Protein AF-A0A4R5VJQ1-F1 (afdb_monomer_lite)

Foldseek 3Di:
DDPVVVVVVVVVVVVVVVVVVVVVVVVVVLVVLLVVQLQVVQVVVVFGFPDKDWDFPVPDPPQTFIWIWTATPVRWIWTFTADPSSHTPDIHIDD

Structure (mmCIF, N/CA/C/O backbone):
data_AF-A0A4R5VJQ1-F1
#
_entry.id   AF-A0A4R5VJQ1-F1
#
loop_
_atom_site.group_PDB
_atom_site.id
_atom_site.type_symbol
_atom_site.label_atom_id
_atom_site.label_alt_id
_atom_site.label_comp_id
_atom_site.label_asym_id
_atom_site.label_entity_id
_atom_site.label_seq_id
_atom_site.pdbx_PDB_ins_code
_atom_site.Cartn_x
_atom_site.Cartn_y
_atom_site.Cartn_z
_atom_site.occupancy
_atom_site.B_iso_or_equiv
_atom_site.auth_seq_id
_atom_site.auth_comp_id
_atom_site.auth_asym_id
_atom_site.auth_atom_id
_atom_site.pdbx_PDB_model_num
ATOM 1 N N . MET A 1 1 ? 37.345 9.249 -33.819 1.00 54.19 1 MET A N 1
ATOM 2 C CA . MET A 1 1 ? 35.972 8.700 -33.703 1.00 54.19 1 MET A CA 1
ATOM 3 C C . MET A 1 1 ? 35.038 9.537 -34.581 1.00 54.19 1 MET A C 1
ATOM 5 O O . MET A 1 1 ? 34.965 10.742 -34.368 1.00 54.19 1 MET A O 1
ATOM 9 N N . SER A 1 2 ? 34.432 8.952 -35.624 1.00 56.25 2 SER A N 1
ATOM 10 C CA . SER A 1 2 ? 33.648 9.683 -36.644 1.00 56.25 2 SER A CA 1
ATOM 11 C C . SER A 1 2 ? 32.423 10.401 -36.046 1.00 56.25 2 SER A C 1
ATOM 13 O O . SER A 1 2 ? 31.826 9.910 -35.088 1.00 56.25 2 SER A O 1
ATOM 15 N N . LYS A 1 3 ? 32.022 11.552 -36.614 1.00 58.25 3 LYS A N 1
ATOM 16 C CA . LYS A 1 3 ? 30.867 12.366 -36.165 1.00 58.25 3 LYS A CA 1
ATOM 17 C C . LYS A 1 3 ? 29.554 11.561 -36.089 1.00 58.25 3 LYS A C 1
ATOM 19 O O . LYS A 1 3 ? 28.707 11.872 -35.253 1.00 58.25 3 LYS A O 1
ATOM 24 N N . ALA A 1 4 ? 29.411 10.510 -36.901 1.00 60.88 4 ALA A N 1
ATOM 25 C CA . ALA A 1 4 ? 28.270 9.591 -36.877 1.00 60.88 4 ALA A CA 1
ATOM 26 C C . ALA A 1 4 ? 28.203 8.742 -35.589 1.00 60.88 4 ALA A C 1
ATOM 28 O O . ALA A 1 4 ? 27.130 8.609 -35.002 1.00 60.88 4 ALA A O 1
ATOM 29 N N . ASN A 1 5 ? 29.348 8.274 -35.074 1.00 61.69 5 ASN A N 1
ATOM 30 C CA . ASN A 1 5 ? 29.407 7.498 -33.825 1.00 61.69 5 ASN A CA 1
ATOM 31 C C . ASN A 1 5 ? 29.052 8.343 -32.595 1.00 61.69 5 ASN A C 1
ATOM 33 O O . ASN A 1 5 ? 28.469 7.822 -31.650 1.00 61.69 5 ASN A O 1
ATOM 37 N N . LYS A 1 6 ? 29.346 9.652 -32.608 1.00 61.44 6 LYS A N 1
ATOM 38 C CA . LYS A 1 6 ? 28.922 10.562 -31.530 1.00 61.44 6 LYS A CA 1
ATOM 39 C C . LYS A 1 6 ? 27.398 10.704 -31.477 1.00 61.44 6 LYS A C 1
ATOM 41 O O . LYS A 1 6 ? 26.832 10.591 -30.399 1.00 61.44 6 LYS A O 1
ATOM 46 N N . LYS A 1 7 ? 26.725 10.899 -32.620 1.00 63.72 7 LYS A N 1
ATOM 47 C CA . LYS A 1 7 ? 25.251 10.998 -32.674 1.00 63.72 7 LYS A CA 1
ATOM 48 C C . LYS A 1 7 ? 24.558 9.699 -32.246 1.00 63.72 7 LYS A C 1
ATOM 50 O O . LYS A 1 7 ? 23.605 9.767 -31.478 1.00 63.72 7 LYS A O 1
ATOM 55 N N . GLY A 1 8 ? 25.058 8.541 -32.687 1.00 70.94 8 GLY A N 1
ATOM 56 C CA . GLY A 1 8 ? 24.526 7.237 -32.270 1.00 70.94 8 GLY A CA 1
ATOM 57 C C . GLY A 1 8 ? 24.667 6.987 -30.765 1.00 70.94 8 GLY A C 1
ATOM 58 O O . GLY A 1 8 ? 23.744 6.484 -30.133 1.00 70.94 8 GLY A O 1
ATOM 59 N N . TRP A 1 9 ? 25.781 7.419 -30.167 1.00 74.81 9 TRP A N 1
ATOM 60 C CA . TRP A 1 9 ? 25.994 7.309 -28.725 1.00 74.81 9 TRP A CA 1
ATOM 61 C C . TRP A 1 9 ? 25.075 8.235 -27.917 1.00 74.81 9 TRP A C 1
ATOM 63 O O . TRP A 1 9 ? 24.472 7.787 -26.948 1.00 74.81 9 TRP A O 1
ATOM 73 N N . TYR A 1 10 ? 24.878 9.488 -28.347 1.00 78.69 10 TYR A N 1
ATOM 74 C CA . TYR A 1 10 ? 23.911 10.387 -27.702 1.00 78.69 10 TYR A CA 1
ATOM 75 C C . TYR A 1 10 ? 22.472 9.869 -27.795 1.00 78.69 10 TYR A C 1
ATOM 77 O O . TYR A 1 10 ? 21.724 9.981 -26.828 1.00 78.69 10 TYR A O 1
ATOM 85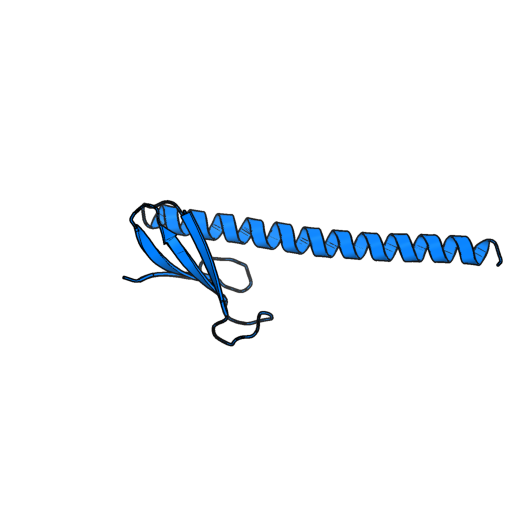 N N . PHE A 1 11 ? 22.093 9.269 -28.928 1.00 81.50 11 PHE A N 1
ATOM 86 C CA . PHE A 1 11 ? 20.783 8.638 -29.078 1.00 81.50 11 PHE A CA 1
ATOM 87 C C . PHE A 1 11 ? 20.621 7.442 -28.131 1.00 81.50 11 PHE A C 1
ATOM 89 O O . PHE A 1 11 ? 19.623 7.355 -27.424 1.00 81.50 11 PHE A O 1
ATOM 96 N N . LEU A 1 12 ? 21.629 6.567 -28.048 1.00 81.81 12 LEU A N 1
ATOM 97 C CA . LEU A 1 12 ? 21.618 5.430 -27.127 1.00 81.81 12 LEU A CA 1
ATOM 98 C C . LEU A 1 12 ? 21.483 5.882 -25.664 1.00 81.81 12 LEU A C 1
ATOM 100 O O . LEU A 1 12 ? 20.659 5.344 -24.931 1.00 81.81 12 LEU A O 1
ATOM 104 N N . VAL A 1 13 ? 22.246 6.899 -25.251 1.00 83.94 13 VAL A N 1
ATOM 105 C CA . VAL A 1 13 ? 22.161 7.466 -23.896 1.00 83.94 13 VAL A CA 1
ATOM 106 C C . VAL A 1 13 ? 20.770 8.047 -23.630 1.00 83.94 13 VAL A C 1
ATOM 108 O O . VAL A 1 13 ? 20.199 7.782 -22.575 1.00 83.94 13 VAL A O 1
ATOM 111 N N . ALA A 1 14 ? 20.187 8.778 -24.584 1.00 83.75 14 ALA A N 1
ATOM 112 C CA . ALA A 1 14 ? 18.841 9.329 -24.440 1.00 83.75 14 ALA A CA 1
ATOM 113 C C . ALA A 1 14 ? 17.772 8.233 -24.279 1.00 83.75 14 ALA A C 1
ATOM 115 O O . ALA A 1 14 ? 16.898 8.354 -23.422 1.00 83.75 14 ALA A O 1
ATOM 116 N N . VAL A 1 15 ? 17.869 7.140 -25.046 1.00 86.38 15 VAL A N 1
ATOM 117 C CA . VAL A 1 15 ? 16.957 5.989 -24.934 1.00 86.38 15 VAL A CA 1
ATOM 118 C C . VAL A 1 15 ? 17.088 5.314 -23.570 1.00 86.38 15 VAL A C 1
ATOM 120 O O . VAL A 1 15 ? 16.079 5.060 -22.917 1.00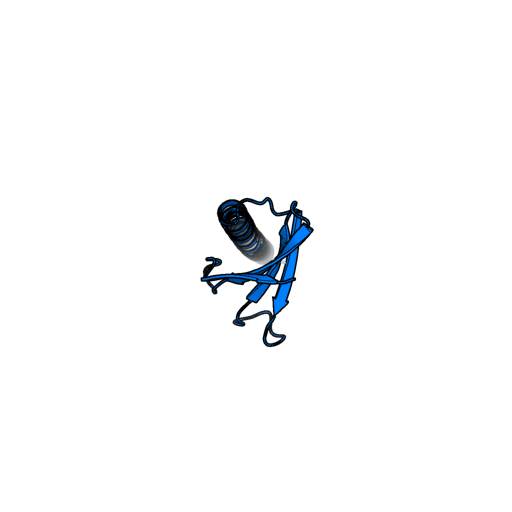 86.38 15 VAL A O 1
ATOM 123 N N . VAL A 1 16 ? 18.312 5.069 -23.095 1.00 86.19 16 VAL A N 1
ATOM 124 C CA . VAL A 1 16 ? 18.543 4.455 -21.776 1.00 86.19 16 VAL A CA 1
ATOM 125 C C . VAL A 1 16 ? 17.976 5.327 -20.654 1.00 86.19 16 VAL A C 1
ATOM 127 O O . VAL A 1 16 ? 17.288 4.820 -19.770 1.00 86.19 16 VAL A O 1
ATOM 130 N N . VAL A 1 17 ? 18.201 6.642 -20.706 1.00 87.94 17 VAL A N 1
ATOM 131 C CA . VAL A 1 17 ? 17.649 7.583 -19.721 1.00 87.94 17 VAL A CA 1
ATOM 132 C C . VAL A 1 17 ? 16.120 7.572 -19.746 1.00 87.94 17 VAL A C 1
ATOM 134 O O . VAL A 1 17 ? 15.501 7.500 -18.687 1.00 87.94 17 VAL A O 1
ATOM 137 N N . ALA A 1 18 ? 15.501 7.579 -20.929 1.00 85.06 18 ALA A N 1
ATOM 138 C CA . ALA A 1 18 ? 14.046 7.517 -21.057 1.00 85.06 18 ALA A CA 1
ATOM 139 C C . ALA A 1 18 ? 13.464 6.228 -20.452 1.00 85.06 18 ALA A C 1
ATOM 141 O O . ALA A 1 18 ? 12.457 6.284 -19.749 1.00 85.06 18 ALA A O 1
ATOM 142 N N . VAL A 1 19 ? 14.124 5.082 -20.658 1.00 85.00 19 VAL A N 1
ATOM 143 C CA . VAL A 1 19 ? 13.716 3.800 -20.061 1.00 85.00 19 VAL A CA 1
ATOM 144 C C . VAL A 1 19 ? 13.827 3.838 -18.536 1.00 85.00 19 VAL A C 1
ATOM 146 O O . VAL A 1 19 ? 12.893 3.428 -17.851 1.00 85.00 19 VAL A O 1
ATOM 149 N N . ILE A 1 20 ? 14.919 4.375 -17.983 1.00 80.38 20 ILE A N 1
ATOM 150 C CA . ILE A 1 20 ? 15.089 4.505 -16.526 1.00 80.38 20 ILE A CA 1
ATOM 151 C C . ILE A 1 20 ? 13.999 5.404 -15.928 1.00 80.38 20 ILE A C 1
ATOM 153 O O . ILE A 1 20 ? 13.399 5.044 -14.914 1.00 80.38 20 ILE A O 1
ATOM 157 N N . ILE A 1 21 ? 13.710 6.545 -16.563 1.00 81.12 21 ILE A N 1
ATOM 158 C CA . ILE A 1 21 ? 12.642 7.455 -16.129 1.00 81.12 21 ILE A CA 1
ATOM 159 C C . ILE A 1 21 ? 11.288 6.746 -16.181 1.00 81.12 21 ILE A C 1
ATOM 161 O O . ILE A 1 21 ? 10.532 6.824 -15.216 1.00 81.12 21 ILE A O 1
ATOM 165 N N . PHE A 1 22 ? 10.994 6.021 -17.262 1.00 76.31 22 PHE A N 1
ATOM 166 C CA . PHE A 1 22 ? 9.742 5.283 -17.414 1.00 76.31 22 PHE A CA 1
ATOM 167 C C . PHE A 1 22 ? 9.563 4.223 -16.320 1.00 76.31 22 PHE A C 1
ATOM 169 O O . PHE A 1 22 ? 8.517 4.177 -15.678 1.00 76.31 22 PHE A O 1
ATOM 176 N N . ILE A 1 23 ? 10.597 3.424 -16.042 1.00 75.31 23 ILE A N 1
ATOM 177 C CA . ILE A 1 23 ? 10.572 2.415 -14.972 1.00 75.31 23 ILE A CA 1
ATOM 178 C C . ILE A 1 23 ? 10.387 3.083 -13.603 1.00 75.31 23 ILE A C 1
ATOM 180 O O . ILE A 1 23 ? 9.573 2.633 -12.795 1.00 75.31 23 ILE A O 1
ATOM 184 N N . GLY A 1 24 ? 11.109 4.175 -13.339 1.00 69.38 24 GLY A N 1
ATOM 185 C CA . GLY A 1 24 ? 10.982 4.936 -12.096 1.00 69.38 24 GLY A CA 1
ATOM 186 C C . GLY A 1 24 ? 9.571 5.495 -11.898 1.00 69.38 24 GLY A C 1
ATOM 187 O O . GLY A 1 24 ? 8.993 5.348 -10.822 1.00 69.38 24 GLY A O 1
ATOM 188 N N . PHE A 1 25 ? 8.990 6.074 -12.950 1.00 67.50 25 PHE A N 1
ATOM 189 C CA . PHE A 1 25 ? 7.644 6.638 -12.921 1.00 67.50 25 PHE A CA 1
ATOM 190 C C . PHE A 1 25 ? 6.571 5.555 -12.779 1.00 67.50 25 PHE A C 1
ATOM 192 O O . PHE A 1 25 ? 5.648 5.709 -11.984 1.00 67.50 25 PHE A O 1
ATOM 199 N N . SER A 1 26 ? 6.732 4.426 -13.474 1.00 66.50 26 SER A N 1
ATOM 200 C CA . SER A 1 26 ? 5.846 3.268 -13.344 1.00 66.50 26 SER A CA 1
ATOM 201 C C . SER A 1 26 ? 5.841 2.742 -11.909 1.00 66.50 26 SER A C 1
ATOM 203 O O . SER A 1 26 ? 4.774 2.568 -11.330 1.00 66.50 26 SER A O 1
ATOM 205 N N . ASN A 1 27 ? 7.014 2.567 -11.292 1.00 72.50 27 ASN A N 1
ATOM 206 C CA . ASN A 1 27 ? 7.113 2.150 -9.890 1.00 72.50 27 ASN A CA 1
ATOM 207 C C . ASN A 1 27 ? 6.488 3.172 -8.929 1.00 72.50 27 ASN A C 1
ATOM 209 O O . ASN A 1 27 ? 5.852 2.790 -7.946 1.00 72.50 27 ASN A O 1
ATOM 213 N N . TYR A 1 28 ? 6.652 4.468 -9.207 1.00 68.69 28 TYR A N 1
ATOM 214 C CA . TYR A 1 28 ? 6.068 5.533 -8.397 1.00 68.69 28 TYR A CA 1
ATOM 215 C C . TYR A 1 28 ? 4.534 5.538 -8.455 1.00 68.69 28 TYR A C 1
ATOM 217 O O . TYR A 1 28 ? 3.895 5.512 -7.405 1.00 68.69 28 TYR A O 1
ATOM 225 N N . ILE A 1 29 ? 3.941 5.505 -9.656 1.00 68.69 29 ILE A N 1
ATOM 226 C CA . ILE A 1 29 ? 2.480 5.423 -9.836 1.00 68.69 29 ILE A CA 1
ATOM 227 C C . ILE A 1 29 ? 1.929 4.180 -9.142 1.00 68.69 29 ILE A C 1
ATOM 229 O O . ILE A 1 29 ? 0.921 4.255 -8.436 1.00 68.69 29 ILE A O 1
ATOM 233 N N . ASN A 1 30 ? 2.613 3.049 -9.310 1.00 69.81 30 ASN A N 1
ATOM 234 C CA . ASN A 1 30 ? 2.182 1.784 -8.737 1.00 69.81 30 ASN A CA 1
ATOM 235 C C . ASN A 1 30 ? 2.143 1.849 -7.201 1.00 69.81 30 ASN A C 1
ATOM 237 O O . ASN A 1 30 ? 1.176 1.437 -6.563 1.00 69.81 30 ASN A O 1
ATOM 241 N N . ARG A 1 31 ? 3.162 2.470 -6.594 1.00 72.88 31 ARG A N 1
ATOM 242 C CA . ARG A 1 31 ? 3.224 2.674 -5.144 1.00 72.88 31 ARG A CA 1
ATOM 243 C C . ARG A 1 31 ? 2.177 3.667 -4.634 1.00 72.88 31 ARG A C 1
ATOM 245 O O . ARG A 1 31 ? 1.615 3.431 -3.568 1.00 72.88 31 ARG A O 1
ATOM 252 N N . SER A 1 32 ? 1.909 4.750 -5.362 1.00 75.38 32 SER A N 1
ATOM 253 C CA . SER A 1 32 ? 0.879 5.725 -4.976 1.00 75.38 32 SER A CA 1
ATOM 254 C C . SER A 1 32 ? -0.527 5.121 -5.019 1.00 75.38 32 SER A C 1
ATOM 256 O O . SER A 1 32 ? -1.297 5.311 -4.083 1.00 75.38 32 SER A O 1
ATOM 258 N N . THR A 1 33 ? -0.835 4.337 -6.055 1.00 78.00 33 THR A N 1
ATOM 259 C CA . THR A 1 33 ? -2.141 3.664 -6.207 1.00 78.00 33 THR A CA 1
ATOM 260 C C . THR A 1 33 ? -2.393 2.668 -5.074 1.00 78.00 33 THR A C 1
ATOM 262 O O . THR A 1 33 ? -3.486 2.601 -4.509 1.00 78.00 33 THR A O 1
ATOM 265 N N . LEU A 1 34 ? -1.351 1.933 -4.684 1.00 80.62 34 LEU A N 1
ATOM 266 C CA . LEU A 1 34 ? -1.385 1.052 -3.526 1.00 80.62 34 LEU A CA 1
ATOM 267 C C . LEU A 1 34 ? -1.620 1.823 -2.216 1.00 80.62 34 LEU A C 1
ATOM 269 O O . LEU A 1 34 ? -2.461 1.417 -1.419 1.00 80.62 34 LEU A O 1
ATOM 273 N N . ASP A 1 35 ? -0.896 2.923 -1.977 1.00 84.38 35 ASP A N 1
ATOM 274 C CA . ASP A 1 35 ? -1.041 3.718 -0.745 1.00 84.38 35 ASP A CA 1
ATOM 275 C C . ASP A 1 35 ? -2.464 4.273 -0.593 1.00 84.38 35 ASP A C 1
ATOM 277 O O . ASP A 1 35 ? -3.054 4.210 0.489 1.00 84.38 35 ASP A O 1
ATOM 281 N N . GLU A 1 36 ? -3.045 4.748 -1.695 1.00 84.81 36 GLU A N 1
ATOM 282 C CA . GLU A 1 36 ? -4.430 5.215 -1.761 1.00 84.81 36 GLU A CA 1
ATOM 283 C C . GLU A 1 36 ? -5.417 4.091 -1.413 1.00 84.81 36 GLU A C 1
ATOM 285 O O . GLU A 1 36 ? -6.281 4.267 -0.550 1.00 84.81 36 GLU A O 1
ATOM 290 N N . SER A 1 37 ? -5.223 2.908 -1.998 1.00 84.38 37 SER A N 1
ATOM 291 C CA . SER A 1 37 ? -6.069 1.733 -1.769 1.00 84.38 37 SER A CA 1
ATOM 292 C C . SER A 1 37 ? -6.011 1.249 -0.313 1.00 84.38 37 SER A C 1
ATOM 294 O O . SER A 1 37 ? -7.049 1.011 0.309 1.00 84.38 37 SER A O 1
ATOM 296 N N . LEU A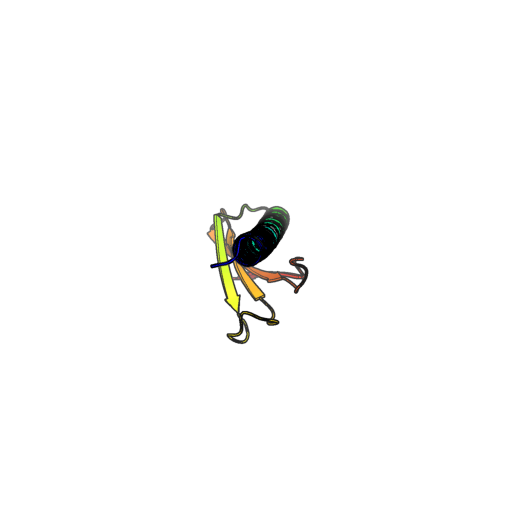 1 38 ? -4.815 1.191 0.288 1.00 86.19 38 LEU A N 1
ATOM 297 C CA . LEU A 1 38 ? -4.645 0.848 1.707 1.00 86.19 38 LEU A CA 1
ATOM 298 C C . LEU A 1 38 ? -5.286 1.898 2.623 1.00 86.19 38 LEU A C 1
ATOM 300 O O . LEU A 1 38 ? -5.952 1.557 3.605 1.00 86.19 38 LEU A O 1
ATOM 304 N N . ARG A 1 39 ? -5.128 3.189 2.306 1.00 88.25 39 ARG A N 1
ATOM 305 C CA . ARG A 1 39 ? -5.772 4.278 3.055 1.00 88.25 39 ARG A CA 1
ATOM 306 C C . ARG A 1 39 ? -7.287 4.197 2.989 1.00 88.25 39 ARG A C 1
ATOM 308 O O . ARG A 1 39 ? -7.935 4.437 4.009 1.00 88.25 39 ARG A O 1
ATOM 315 N N . GLN A 1 40 ? -7.841 3.891 1.821 1.00 88.00 40 GLN A N 1
ATOM 316 C CA . GLN A 1 40 ? -9.277 3.748 1.634 1.00 88.00 40 GLN A CA 1
ATOM 317 C C . GLN A 1 40 ? -9.816 2.560 2.435 1.00 88.00 40 GLN A C 1
ATOM 319 O O . GLN A 1 40 ? -10.718 2.750 3.245 1.00 88.00 40 GLN A O 1
ATOM 324 N N . ALA A 1 41 ? -9.176 1.391 2.352 1.00 86.56 41 ALA A N 1
ATOM 325 C CA . ALA A 1 41 ? -9.571 0.232 3.151 1.00 86.56 41 ALA A CA 1
ATOM 326 C C . ALA A 1 41 ? -9.524 0.506 4.664 1.00 86.56 41 ALA A C 1
ATOM 328 O O . ALA A 1 41 ? -10.411 0.086 5.406 1.00 86.56 41 ALA A O 1
ATOM 329 N N . MET A 1 42 ? -8.529 1.257 5.144 1.00 88.56 42 MET A N 1
ATOM 330 C CA . MET A 1 42 ? -8.466 1.646 6.557 1.00 88.56 42 MET A CA 1
ATOM 331 C C . MET A 1 42 ? -9.580 2.621 6.950 1.00 88.56 42 MET A C 1
ATOM 333 O O . MET A 1 42 ? -10.154 2.476 8.035 1.00 88.56 42 MET A O 1
ATOM 337 N N . LYS A 1 43 ? -9.928 3.571 6.070 1.00 89.88 43 LYS A N 1
ATOM 338 C CA . LYS A 1 43 ? -11.081 4.462 6.270 1.00 89.88 43 LYS A CA 1
ATOM 339 C C . LYS A 1 43 ? -12.387 3.675 6.346 1.00 89.88 43 LYS A C 1
ATOM 341 O O . LYS A 1 43 ? -13.181 3.956 7.240 1.00 89.88 43 LYS A O 1
ATOM 346 N N . ASP A 1 44 ? -12.569 2.665 5.498 1.00 87.75 44 ASP A N 1
ATOM 347 C CA . ASP A 1 44 ? -13.754 1.795 5.510 1.00 87.75 44 ASP A CA 1
ATOM 348 C C . ASP A 1 44 ? -13.859 0.988 6.815 1.00 87.75 44 ASP A C 1
ATOM 350 O O . ASP A 1 44 ? -14.952 0.696 7.297 1.00 87.75 44 ASP A O 1
ATOM 354 N N . LYS A 1 45 ? -12.722 0.687 7.459 1.00 85.56 45 LYS A N 1
ATOM 355 C CA . LYS A 1 45 ? -12.662 0.103 8.813 1.00 85.56 45 LYS A CA 1
ATOM 356 C C . LYS A 1 45 ? -12.815 1.132 9.943 1.00 85.56 45 LYS A C 1
ATOM 358 O O . LYS A 1 45 ? -12.661 0.775 11.113 1.00 85.56 45 LYS A O 1
ATOM 363 N N . GLY A 1 46 ? -13.097 2.396 9.626 1.00 88.75 46 GLY A N 1
ATOM 364 C CA . GLY A 1 46 ? -13.295 3.470 10.601 1.00 88.75 46 GLY A CA 1
ATOM 365 C C . GLY A 1 46 ? -12.006 3.940 11.279 1.00 88.75 46 GLY A C 1
ATOM 366 O O . GLY A 1 46 ? -12.041 4.442 12.402 1.00 88.75 46 GLY A O 1
ATOM 367 N N . THR A 1 47 ? -10.846 3.759 10.643 1.00 91.25 47 THR A N 1
ATOM 368 C CA . THR A 1 47 ? -9.553 4.172 11.200 1.00 91.25 47 THR A CA 1
ATOM 369 C C . THR A 1 47 ? -8.658 4.823 10.141 1.00 91.25 47 THR A C 1
ATOM 371 O O . THR A 1 47 ? -9.017 4.940 8.974 1.00 91.25 47 THR A O 1
ATOM 374 N N . LYS A 1 48 ? -7.491 5.328 10.546 1.00 90.31 48 LYS A N 1
ATOM 375 C CA . LYS A 1 48 ? -6.489 5.887 9.632 1.00 90.31 48 LYS A CA 1
ATOM 376 C C . LYS A 1 48 ? -5.251 5.006 9.645 1.00 90.31 48 LYS A C 1
ATOM 378 O O . LYS A 1 48 ? -4.841 4.535 10.701 1.00 90.31 48 LYS A O 1
ATOM 383 N N . MET A 1 49 ? -4.647 4.815 8.478 1.00 90.12 49 MET A N 1
ATOM 384 C CA . MET A 1 49 ? -3.350 4.155 8.356 1.00 90.12 49 MET A CA 1
ATOM 385 C C . MET A 1 49 ? -2.250 5.019 8.988 1.00 90.12 49 MET A C 1
ATOM 387 O O . MET A 1 49 ? -2.124 6.194 8.643 1.00 90.12 49 MET A O 1
ATOM 391 N N . ILE A 1 50 ? -1.451 4.433 9.882 1.00 89.44 50 ILE A N 1
ATOM 392 C CA . ILE A 1 50 ? -0.202 5.022 10.394 1.00 89.44 50 ILE A CA 1
ATOM 393 C C . ILE A 1 50 ? 0.972 4.557 9.537 1.00 89.44 50 ILE A C 1
ATOM 395 O O . ILE A 1 50 ? 1.796 5.355 9.103 1.00 89.44 50 ILE A O 1
ATOM 399 N N . SER A 1 51 ? 1.054 3.249 9.326 1.00 86.88 51 SER A N 1
ATOM 400 C CA . SER A 1 51 ? 2.133 2.604 8.594 1.00 86.88 51 SER A CA 1
ATOM 401 C C . SER A 1 51 ? 1.634 1.302 7.992 1.00 86.88 51 SER A C 1
ATOM 403 O O . SER A 1 51 ? 0.642 0.731 8.454 1.00 86.88 51 SER A O 1
ATOM 405 N N . TYR A 1 52 ? 2.347 0.819 6.982 1.00 87.56 52 TYR A N 1
ATOM 406 C CA . TYR A 1 52 ? 2.163 -0.520 6.453 1.00 87.56 52 TYR A CA 1
ATOM 407 C C . TYR A 1 52 ? 3.510 -1.218 6.288 1.00 87.56 52 TYR A C 1
ATOM 409 O O . TYR A 1 52 ? 4.562 -0.582 6.211 1.00 8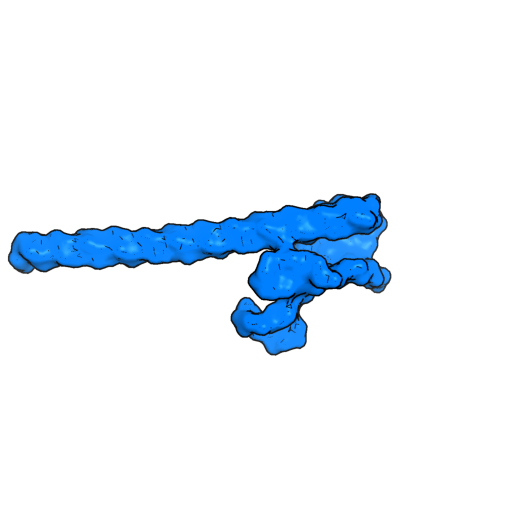7.56 52 TYR A O 1
ATOM 417 N N . SER A 1 53 ? 3.483 -2.541 6.256 1.00 84.19 53 SER A N 1
ATOM 418 C CA . SER A 1 53 ? 4.632 -3.391 5.968 1.00 84.19 53 SER A CA 1
ATOM 419 C C . SER A 1 53 ? 4.227 -4.424 4.930 1.00 84.19 53 SER A C 1
ATOM 421 O O . SER A 1 53 ? 3.153 -5.013 5.030 1.00 84.19 53 SER A O 1
ATOM 423 N N . LEU A 1 54 ? 5.073 -4.605 3.920 1.00 81.62 54 LEU A N 1
ATOM 424 C CA . LEU A 1 54 ? 4.848 -5.572 2.855 1.00 81.62 54 LEU A CA 1
ATOM 425 C C . LEU A 1 54 ? 5.437 -6.925 3.250 1.00 81.62 54 LEU A C 1
ATOM 427 O O . LEU A 1 54 ? 6.608 -7.010 3.616 1.00 81.62 54 LEU A O 1
ATOM 431 N N . TYR A 1 55 ? 4.636 -7.970 3.103 1.00 70.94 55 TYR A N 1
ATOM 432 C CA . TYR A 1 55 ? 5.024 -9.357 3.278 1.00 70.94 55 TYR A CA 1
ATOM 433 C C . TYR A 1 55 ? 4.701 -10.115 1.995 1.00 70.94 55 TYR A C 1
ATOM 435 O O . TYR A 1 55 ? 3.585 -10.061 1.486 1.00 70.94 55 TYR A O 1
ATOM 443 N N . SER A 1 56 ? 5.686 -10.827 1.454 1.00 66.12 56 SER A N 1
ATOM 444 C CA . SER A 1 56 ? 5.434 -11.769 0.365 1.00 66.12 56 SER A CA 1
ATOM 445 C C . SER A 1 56 ? 5.039 -13.113 0.964 1.00 66.12 56 SER A C 1
ATOM 447 O O . SER A 1 56 ? 5.803 -13.686 1.743 1.00 66.12 56 SER A O 1
ATOM 449 N N . LYS A 1 57 ? 3.866 -13.632 0.585 1.00 59.06 57 LYS A N 1
ATOM 450 C CA . LYS A 1 57 ? 3.376 -14.944 1.039 1.00 59.06 57 LYS A CA 1
ATOM 451 C C . LYS A 1 57 ? 4.280 -16.094 0.574 1.00 59.06 57 LYS A C 1
ATOM 453 O O . LYS A 1 57 ? 4.333 -17.132 1.224 1.00 59.06 57 LYS A O 1
ATOM 458 N N . THR A 1 58 ? 5.009 -15.904 -0.527 1.00 57.09 58 THR A N 1
ATOM 459 C CA . THR A 1 58 ? 5.870 -16.921 -1.159 1.00 57.09 58 THR A CA 1
ATOM 460 C C . THR A 1 58 ? 7.353 -16.541 -1.201 1.00 57.09 58 THR A C 1
ATOM 462 O O . THR A 1 58 ? 8.150 -17.257 -1.799 1.00 57.09 58 THR A O 1
ATOM 465 N N . GLY A 1 59 ? 7.755 -15.421 -0.591 1.00 53.22 59 GLY A N 1
ATOM 466 C CA . GLY A 1 59 ? 9.139 -14.929 -0.615 1.00 53.22 59 GLY A CA 1
ATOM 467 C C . GLY A 1 59 ? 9.602 -14.354 -1.964 1.00 53.22 59 GLY A C 1
ATOM 468 O O . GLY A 1 59 ? 10.702 -13.813 -2.045 1.00 53.22 59 GLY A O 1
ATOM 469 N N . SER A 1 60 ? 8.769 -14.414 -3.010 1.00 46.09 60 SER A N 1
ATOM 470 C CA . SER A 1 60 ? 9.019 -13.759 -4.299 1.00 46.09 60 SER A CA 1
ATOM 471 C C . SER A 1 60 ? 8.313 -12.405 -4.347 1.00 46.09 60 SER A C 1
ATOM 473 O O . SER A 1 60 ? 7.140 -12.299 -4.002 1.00 46.09 60 SER A O 1
ATOM 475 N N . LEU A 1 61 ? 9.012 -11.355 -4.776 1.00 54.50 61 LEU A N 1
ATOM 476 C CA . LEU A 1 61 ? 8.428 -10.021 -4.998 1.00 54.50 61 LEU A CA 1
ATOM 477 C C . LEU A 1 61 ? 7.828 -9.870 -6.406 1.00 54.50 61 LEU A C 1
ATOM 479 O O . LEU A 1 61 ? 7.270 -8.827 -6.731 1.00 54.50 61 LEU A O 1
ATOM 483 N N . ILE A 1 62 ? 7.952 -10.901 -7.245 1.00 47.47 62 ILE A N 1
ATOM 484 C CA . ILE A 1 62 ? 7.534 -10.880 -8.645 1.00 47.47 62 ILE A CA 1
ATOM 485 C C . ILE A 1 62 ? 6.455 -11.953 -8.814 1.00 47.47 62 ILE A C 1
ATOM 487 O O . ILE A 1 62 ? 6.748 -13.146 -8.755 1.00 47.47 62 ILE A O 1
ATOM 491 N N . GLY A 1 63 ? 5.199 -11.520 -8.955 1.00 47.03 63 GLY A N 1
ATOM 492 C CA . GLY A 1 63 ? 4.041 -12.386 -9.221 1.00 47.03 63 GLY A CA 1
ATOM 493 C C . GLY A 1 63 ? 3.371 -13.031 -8.002 1.00 47.03 63 GLY A C 1
ATOM 494 O O . GLY A 1 63 ? 2.380 -13.734 -8.178 1.00 47.03 63 GLY A O 1
ATOM 495 N N . ALA A 1 64 ? 3.868 -12.800 -6.787 1.00 53.88 64 ALA A N 1
ATOM 496 C CA . ALA A 1 64 ? 3.274 -13.341 -5.566 1.00 53.88 64 ALA A CA 1
ATOM 497 C C . ALA A 1 64 ? 2.086 -12.512 -5.068 1.00 53.88 64 ALA A C 1
ATOM 499 O O . ALA A 1 64 ? 2.114 -11.288 -5.177 1.00 53.88 64 ALA A O 1
ATOM 500 N N . ASP A 1 65 ? 1.119 -13.176 -4.430 1.00 58.59 65 ASP A N 1
ATOM 501 C CA . ASP A 1 65 ? 0.136 -12.520 -3.565 1.00 58.59 65 ASP A CA 1
ATOM 502 C C . ASP A 1 65 ? 0.876 -11.711 -2.491 1.00 58.59 65 ASP A C 1
ATOM 504 O O . ASP A 1 65 ? 1.590 -12.260 -1.636 1.00 58.59 65 ASP A O 1
ATOM 508 N N . LEU A 1 66 ? 0.744 -10.389 -2.577 1.00 69.31 66 LEU A N 1
ATOM 509 C CA . LEU A 1 66 ? 1.357 -9.449 -1.654 1.00 69.31 66 LEU A CA 1
ATOM 510 C C . LEU A 1 66 ? 0.402 -9.205 -0.488 1.00 69.31 66 LEU A C 1
ATOM 512 O O . LEU A 1 66 ? -0.749 -8.803 -0.659 1.00 69.31 66 LEU A O 1
ATOM 516 N N . ILE A 1 67 ? 0.909 -9.436 0.717 1.00 76.94 67 ILE A N 1
ATOM 517 C CA . ILE A 1 67 ? 0.196 -9.195 1.963 1.00 76.94 67 ILE A CA 1
ATOM 518 C C . ILE A 1 67 ? 0.696 -7.883 2.555 1.00 76.94 67 ILE A C 1
ATOM 520 O O . ILE A 1 67 ? 1.891 -7.710 2.801 1.00 76.94 67 ILE A O 1
ATOM 524 N N . TYR A 1 68 ? -0.221 -6.969 2.845 1.00 84.06 68 TYR A N 1
ATOM 525 C CA . TYR A 1 68 ? 0.080 -5.707 3.502 1.00 84.06 68 TYR A CA 1
ATOM 526 C C . TYR A 1 68 ? -0.425 -5.725 4.936 1.00 84.06 68 TYR A C 1
ATOM 528 O O . TYR A 1 68 ? -1.620 -5.775 5.209 1.00 84.06 68 TYR A O 1
ATOM 536 N N . LEU A 1 69 ? 0.510 -5.653 5.873 1.00 86.94 69 LEU A N 1
ATOM 537 C CA . LEU A 1 69 ? 0.233 -5.490 7.291 1.00 86.94 69 LEU A CA 1
ATOM 538 C C . LEU A 1 69 ? 0.114 -4.003 7.599 1.00 86.94 69 LEU A C 1
ATOM 540 O O . LEU A 1 69 ? 1.113 -3.289 7.587 1.00 86.94 69 LEU A O 1
ATOM 544 N N . VAL A 1 70 ? -1.103 -3.529 7.849 1.00 89.56 70 VAL A N 1
ATOM 545 C CA . VAL A 1 70 ? -1.418 -2.111 8.034 1.00 89.56 70 VAL A CA 1
ATOM 546 C C . VAL A 1 70 ? -1.769 -1.821 9.486 1.00 89.56 70 VAL A C 1
ATOM 548 O O . VAL A 1 70 ? -2.661 -2.436 10.066 1.00 89.56 70 VAL A O 1
ATOM 551 N N . LYS A 1 71 ? -1.081 -0.850 10.089 1.00 90.19 71 LYS A N 1
ATOM 552 C CA . LYS A 1 71 ? -1.332 -0.406 11.462 1.00 90.19 71 LYS A CA 1
ATOM 553 C C . LYS A 1 71 ? -2.268 0.798 11.468 1.00 90.19 71 LYS A C 1
ATOM 555 O O . LYS A 1 71 ? -1.986 1.814 10.829 1.00 90.19 71 LYS A O 1
ATOM 560 N N . GLY A 1 72 ? -3.370 0.685 12.204 1.00 90.06 72 GLY A N 1
ATOM 561 C CA . GLY A 1 72 ? -4.359 1.745 12.370 1.00 90.06 72 GLY A CA 1
ATOM 562 C C . GLY A 1 72 ? -4.060 2.679 13.540 1.00 90.06 72 GLY A C 1
ATOM 563 O O . GLY A 1 72 ? -3.422 2.296 14.522 1.00 90.06 72 GLY A O 1
ATOM 564 N N . THR A 1 73 ? -4.589 3.903 13.484 1.00 89.31 73 THR A N 1
ATOM 565 C CA . THR A 1 73 ? -4.551 4.866 14.604 1.00 89.31 73 THR A CA 1
ATOM 566 C C . THR A 1 73 ? -5.337 4.418 15.827 1.00 89.31 73 THR A C 1
ATOM 568 O O . THR A 1 73 ? -5.139 4.948 16.912 1.00 89.31 73 THR A O 1
ATOM 571 N N . ASN A 1 74 ? -6.209 3.427 15.667 1.00 87.50 74 ASN A N 1
ATOM 572 C CA . ASN A 1 74 ? -6.923 2.767 16.755 1.00 87.50 74 ASN A CA 1
ATOM 573 C C . ASN A 1 74 ? -6.068 1.723 17.506 1.00 87.50 74 ASN A C 1
ATOM 575 O O . ASN A 1 74 ? -6.595 1.018 18.359 1.00 87.50 74 ASN A O 1
ATOM 579 N N . GLY A 1 75 ? -4.780 1.584 17.167 1.00 85.12 75 GLY A N 1
ATOM 580 C CA . GLY A 1 75 ? -3.860 0.620 17.776 1.00 85.12 75 GLY A CA 1
ATOM 581 C C . GLY A 1 75 ? -3.976 -0.803 17.227 1.00 85.12 75 GLY A C 1
ATOM 582 O O . GLY A 1 75 ? -3.135 -1.638 17.549 1.00 85.12 75 GLY A O 1
ATOM 583 N N . LYS A 1 76 ? -4.965 -1.075 16.369 1.00 89.31 76 LYS A N 1
ATOM 584 C CA . LYS A 1 76 ? -5.200 -2.390 15.766 1.00 89.31 76 LYS A CA 1
ATOM 585 C C . LYS A 1 76 ? -4.352 -2.581 14.512 1.00 89.31 76 LYS A C 1
ATOM 587 O O . LYS A 1 76 ? -3.993 -1.612 13.835 1.00 89.31 76 LYS A O 1
ATOM 592 N N . GLN A 1 77 ? -4.058 -3.836 14.190 1.00 90.62 77 GLN A N 1
ATOM 593 C CA . GLN A 1 77 ? -3.405 -4.209 12.940 1.00 90.62 77 GLN A CA 1
ATOM 594 C C . GLN A 1 77 ? -4.398 -4.887 12.002 1.00 90.62 77 GLN A C 1
ATOM 596 O O . GLN A 1 77 ? -5.367 -5.516 12.425 1.00 90.62 77 GLN A O 1
ATOM 601 N N . TYR A 1 78 ? -4.166 -4.721 10.708 1.00 87.62 78 TYR A N 1
ATOM 602 C CA . TYR A 1 78 ? -5.007 -5.259 9.656 1.00 87.62 78 TYR A CA 1
ATOM 603 C C . TYR A 1 78 ? -4.127 -5.959 8.632 1.00 87.62 78 TYR A C 1
ATOM 605 O O . TYR A 1 78 ? -3.138 -5.405 8.164 1.00 87.62 78 TYR A O 1
ATOM 613 N N . HIS A 1 79 ? -4.502 -7.179 8.290 1.00 88.19 79 HIS A N 1
ATOM 614 C CA . HIS A 1 79 ? -3.988 -7.899 7.146 1.00 88.19 79 HIS A CA 1
ATOM 615 C C . HIS A 1 79 ? -4.824 -7.481 5.938 1.00 88.19 79 HIS A C 1
ATOM 617 O O . HIS A 1 79 ? -6.025 -7.748 5.901 1.00 88.19 79 HIS A O 1
ATOM 623 N N . ILE A 1 80 ? -4.201 -6.805 4.978 1.00 84.38 80 ILE A N 1
ATOM 624 C CA . ILE A 1 80 ? -4.826 -6.402 3.723 1.00 84.38 80 ILE A CA 1
ATOM 625 C C . ILE A 1 80 ? -4.172 -7.180 2.583 1.00 84.38 80 ILE A C 1
ATOM 627 O O . ILE A 1 80 ? -2.991 -6.986 2.296 1.00 84.38 80 ILE A O 1
ATOM 631 N N . GLU A 1 81 ? -4.931 -8.073 1.953 1.00 80.44 81 GLU A N 1
ATOM 632 C CA . GLU A 1 81 ? -4.508 -8.719 0.711 1.00 80.44 81 GLU A CA 1
ATOM 633 C C . GLU A 1 81 ? -4.854 -7.811 -0.461 1.00 80.44 81 GLU A C 1
ATOM 635 O O . GLU A 1 81 ? -5.952 -7.247 -0.546 1.00 80.44 81 GLU A O 1
ATOM 640 N N . VAL A 1 82 ? -3.890 -7.669 -1.359 1.00 74.31 82 VAL A N 1
ATOM 641 C CA . VAL A 1 82 ? -3.990 -6.808 -2.526 1.00 74.31 82 VAL A CA 1
ATOM 642 C C . VAL A 1 82 ? -3.607 -7.632 -3.750 1.00 74.31 82 VAL A C 1
ATOM 644 O O . VAL A 1 82 ? -2.632 -8.384 -3.704 1.00 74.31 82 VAL A O 1
ATOM 647 N N . ASP A 1 83 ? -4.383 -7.516 -4.825 1.00 72.38 83 ASP A N 1
ATOM 648 C CA . ASP A 1 83 ? -4.114 -8.234 -6.073 1.00 72.38 83 ASP A CA 1
ATOM 649 C C . ASP A 1 83 ? -2.980 -7.587 -6.892 1.00 72.38 83 ASP A C 1
ATOM 651 O O . ASP A 1 83 ? -2.415 -6.546 -6.540 1.00 72.38 83 ASP A O 1
ATOM 655 N N . HIS A 1 84 ? -2.658 -8.193 -8.038 1.00 65.75 84 HIS A N 1
ATOM 656 C CA . HIS A 1 84 ? -1.674 -7.662 -8.989 1.00 65.75 84 HIS A CA 1
ATOM 657 C C . HIS A 1 84 ? -2.060 -6.299 -9.585 1.00 65.75 84 HIS A C 1
ATOM 659 O O . HIS A 1 84 ? -1.192 -5.613 -10.121 1.00 65.75 84 HIS A O 1
ATOM 665 N N . ASN A 1 85 ? -3.330 -5.894 -9.484 1.00 65.75 85 ASN A N 1
ATOM 666 C CA . ASN A 1 85 ? -3.828 -4.584 -9.902 1.00 65.75 85 ASN A CA 1
ATOM 667 C C . ASN A 1 85 ? -3.818 -3.558 -8.760 1.00 65.75 85 ASN A C 1
ATOM 669 O O . ASN A 1 85 ? -4.341 -2.456 -8.921 1.00 65.75 85 ASN A O 1
ATOM 673 N N . HIS A 1 86 ? -3.214 -3.893 -7.619 1.00 66.56 86 HIS A N 1
ATOM 674 C CA . HIS A 1 86 ? -3.163 -3.039 -6.440 1.00 66.56 86 HIS A CA 1
ATOM 675 C C . HIS A 1 86 ? -4.540 -2.723 -5.832 1.00 66.56 86 HIS A C 1
ATOM 677 O O . HIS A 1 86 ? -4.680 -1.757 -5.081 1.00 66.56 86 HIS A O 1
ATOM 683 N N . LEU A 1 87 ? -5.540 -3.566 -6.105 1.00 68.81 87 LEU A N 1
ATOM 684 C CA . LEU A 1 87 ? -6.879 -3.469 -5.538 1.00 68.81 87 LEU A CA 1
ATOM 685 C C . LEU A 1 87 ? -6.969 -4.291 -4.257 1.00 68.81 87 LEU A C 1
ATOM 687 O O . LEU A 1 87 ? -6.502 -5.428 -4.187 1.00 68.81 87 LEU A O 1
ATOM 691 N N . VAL A 1 88 ? -7.593 -3.715 -3.231 1.00 74.56 88 VAL A N 1
ATOM 692 C CA . VAL A 1 88 ? -7.827 -4.421 -1.968 1.00 74.56 88 VAL A CA 1
ATOM 693 C C . VAL A 1 88 ? -8.835 -5.541 -2.199 1.00 74.56 88 VAL A C 1
ATOM 695 O O . VAL A 1 88 ? -9.994 -5.287 -2.519 1.00 74.56 88 VAL A O 1
ATOM 698 N N . VAL A 1 89 ? -8.387 -6.776 -1.999 1.00 74.62 89 VAL A N 1
ATOM 699 C CA . VAL A 1 89 ? -9.201 -7.989 -2.141 1.00 74.62 89 VAL A CA 1
ATOM 700 C C . VAL A 1 89 ? -9.834 -8.357 -0.807 1.00 74.62 89 VAL A C 1
ATOM 702 O O . VAL A 1 89 ? -11.006 -8.726 -0.737 1.00 74.62 89 VAL A O 1
ATOM 705 N N . SER A 1 90 ? -9.064 -8.245 0.275 1.00 80.06 90 SER A N 1
ATOM 706 C CA . SER A 1 90 ? -9.529 -8.583 1.613 1.00 80.06 90 SER A CA 1
ATOM 707 C C . SER A 1 90 ? -8.844 -7.708 2.661 1.00 80.06 90 SER A C 1
ATOM 709 O O . SER A 1 90 ? -7.699 -7.296 2.499 1.00 80.06 90 SER A O 1
ATOM 711 N N . ALA A 1 91 ? -9.565 -7.384 3.738 1.00 80.50 91 ALA A N 1
ATOM 712 C CA . ALA A 1 91 ? -9.041 -6.618 4.867 1.00 80.50 91 ALA A CA 1
ATOM 713 C C . ALA A 1 91 ? -9.556 -7.215 6.182 1.00 80.50 91 ALA A C 1
ATOM 715 O O . ALA A 1 91 ? -10.726 -7.037 6.556 1.00 80.50 91 ALA A O 1
ATOM 716 N N . ILE A 1 92 ? -8.670 -7.914 6.887 1.00 84.31 92 ILE A N 1
ATOM 717 C CA . ILE A 1 92 ? -8.958 -8.683 8.100 1.00 84.31 92 ILE A CA 1
ATOM 718 C C . ILE A 1 92 ? -8.235 -8.029 9.275 1.00 84.31 92 ILE A C 1
ATOM 720 O O . ILE A 1 92 ? -7.026 -7.828 9.233 1.00 84.31 92 ILE A O 1
ATOM 724 N N . GLN A 1 93 ? -8.965 -7.686 10.337 1.00 84.81 93 GLN A N 1
ATOM 725 C CA . GLN A 1 93 ? -8.335 -7.218 11.571 1.00 84.81 93 GLN A CA 1
ATOM 726 C C . GLN A 1 93 ? -7.620 -8.394 12.243 1.00 84.81 93 GLN A C 1
ATOM 728 O O . GLN A 1 93 ? -8.212 -9.454 12.429 1.00 84.81 93 GLN A O 1
ATOM 733 N N . ILE A 1 94 ? -6.379 -8.178 12.652 1.00 82.44 94 ILE A N 1
ATOM 734 C CA . ILE A 1 94 ? -5.574 -9.122 13.424 1.00 82.44 94 ILE A CA 1
ATOM 735 C C . ILE A 1 94 ? -5.214 -8.463 14.761 1.00 82.44 94 ILE A C 1
ATOM 737 O O . ILE A 1 94 ? -4.998 -7.249 14.827 1.00 82.4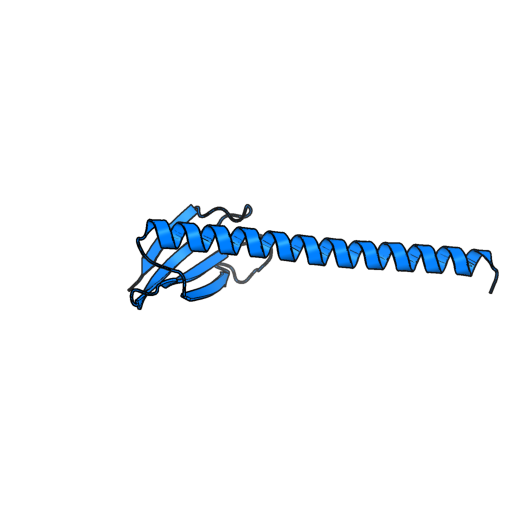4 94 ILE A O 1
ATOM 741 N N . ASN A 1 95 ? -5.277 -9.249 15.836 1.00 67.00 95 ASN A N 1
ATOM 742 C CA . ASN A 1 95 ? -5.127 -8.775 17.212 1.00 67.00 95 ASN 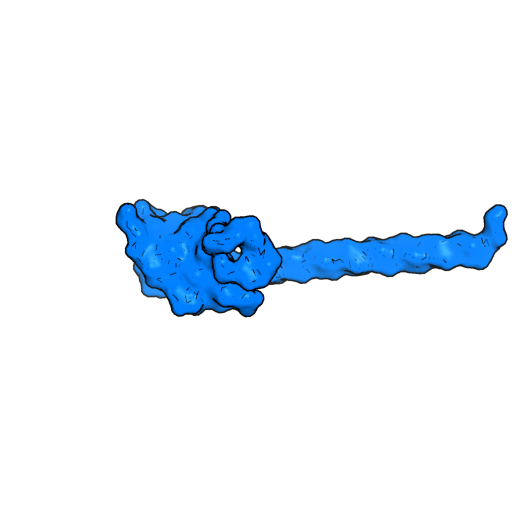A CA 1
ATOM 743 C C . ASN A 1 95 ? -3.682 -8.924 17.684 1.00 67.00 95 ASN A C 1
ATOM 745 O O . ASN A 1 95 ? -3.137 -10.031 17.479 1.00 67.00 95 ASN A O 1
#

Secondary structure (DSSP, 8-state):
--HHHHHHHHHHHHHHHHHHHHHHHHHHHHHHHHHHHHHHHHHHTTS-EEEEEEEETTS-SSSS-EEEEEEETTS-EEEEEE-TTS-EEEEEEE-

Sequence (95 aa):
MSKANKKGWYFLVAVVVAVIIFIGFSNYINRSTLDESLRQAMKDKGTKMISYSLYSKTGSLIGADLIYLVKGTNGKQYHIEVDHNHLVVSAIQIN

Organism: NCBI:txid2547811

pLDDT: mean 76.58, std 11.92, range [46.09, 91.25]

Radius of gyration: 20.03 Å; chains: 1; bounding box: 50×29×55 Å